Protein AF-A0AAV2IN97-F1 (afdb_monomer_lite)

Secondary structure (DSSP, 8-state):
-HHHHHHHHHHHHHHHHHHHHHHHS-HHHHHHHHHHHHHHHHHHTTSS-HHHHHHHHHTTTT--GGGSPPPSSTTS-HHHHHHHHHHTTSGGGTT-

Foldseek 3Di:
DVVVVVVVVCVVVLVVVLVVVLVVDDPVCNVVVVVVSVQVVCVVVVNDPPLNVCCVVCALVVPDLVPDDDDPDPVQDSSNVSRLRSQCVDPVSVVD

pLDDT: mean 94.41, std 3.65, range [73.88, 97.81]

Structure (mmCIF, N/CA/C/O backbone):
data_AF-A0AAV2IN97-F1
#
_entry.id   AF-A0AAV2IN97-F1
#
loop_
_atom_site.group_PDB
_atom_site.id
_atom_site.type_symbol
_atom_site.label_atom_id
_atom_site.label_alt_id
_atom_site.label_comp_id
_atom_site.label_asym_id
_atom_site.label_entity_id
_atom_site.label_seq_id
_atom_site.pdbx_PDB_ins_code
_atom_site.Cartn_x
_atom_site.Car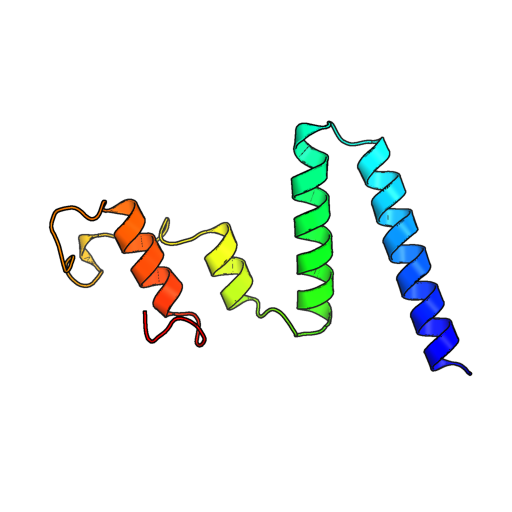tn_y
_atom_site.Cartn_z
_atom_site.occupancy
_atom_site.B_iso_or_equiv
_atom_site.auth_seq_id
_atom_site.auth_comp_id
_atom_site.auth_asym_id
_atom_site.auth_atom_id
_atom_site.pdbx_PDB_model_num
ATOM 1 N N . ASN A 1 1 ? -29.472 -4.193 17.117 1.00 73.88 1 ASN A N 1
ATOM 2 C CA . ASN A 1 1 ? -28.836 -3.388 18.187 1.00 73.88 1 ASN A CA 1
ATOM 3 C C . ASN A 1 1 ? -27.341 -3.698 18.359 1.00 73.88 1 ASN A C 1
ATOM 5 O O . ASN A 1 1 ? -26.541 -2.775 18.320 1.00 73.88 1 ASN A O 1
ATOM 9 N N . ASN A 1 2 ? -26.925 -4.970 18.459 1.00 88.56 2 ASN A N 1
ATOM 10 C CA . ASN A 1 2 ? -25.516 -5.330 18.722 1.00 88.56 2 ASN A CA 1
ATOM 11 C C . ASN A 1 2 ? -24.532 -5.022 17.579 1.00 88.56 2 ASN A C 1
ATOM 13 O O . ASN A 1 2 ? -23.490 -4.435 17.840 1.00 88.56 2 ASN A O 1
ATOM 17 N N . GLN A 1 3 ? -24.864 -5.330 16.320 1.00 94.06 3 GLN A N 1
ATOM 18 C CA . GLN A 1 3 ? -23.979 -5.026 15.179 1.00 94.06 3 GLN A CA 1
ATOM 19 C C . GLN A 1 3 ? -23.677 -3.526 15.047 1.00 94.06 3 GLN A C 1
ATOM 21 O O . GLN A 1 3 ? -22.534 -3.147 14.823 1.00 94.06 3 GLN A O 1
ATOM 26 N N . ARG A 1 4 ? -24.680 -2.664 15.269 1.00 95.81 4 ARG A N 1
ATOM 27 C CA . ARG A 1 4 ? -24.500 -1.205 15.266 1.00 95.81 4 ARG A CA 1
ATOM 28 C C . ARG A 1 4 ? -23.564 -0.741 16.383 1.00 95.81 4 ARG A C 1
ATOM 30 O O . ARG A 1 4 ? -22.714 0.104 16.149 1.00 95.81 4 ARG A O 1
ATOM 37 N N . ARG A 1 5 ? -23.671 -1.326 17.580 1.00 96.81 5 ARG A N 1
ATOM 38 C CA . ARG A 1 5 ? -22.742 -1.038 18.686 1.00 96.81 5 ARG A CA 1
ATOM 39 C C . ARG A 1 5 ? -21.311 -1.448 18.339 1.00 96.81 5 ARG A C 1
ATOM 41 O O . ARG A 1 5 ? -20.399 -0.673 18.586 1.00 96.81 5 ARG A O 1
ATOM 48 N N . ILE A 1 6 ? -21.126 -2.627 17.746 1.00 96.62 6 ILE A N 1
ATOM 49 C CA . ILE A 1 6 ? -19.809 -3.111 17.308 1.00 96.62 6 ILE A CA 1
ATOM 50 C C . ILE A 1 6 ? -19.215 -2.170 16.253 1.00 96.62 6 ILE A C 1
ATOM 52 O O . ILE A 1 6 ? -18.065 -1.769 16.391 1.00 96.62 6 ILE A O 1
ATOM 56 N N . ALA A 1 7 ? -19.998 -1.767 15.247 1.00 95.75 7 ALA A N 1
ATOM 57 C CA . ALA A 1 7 ? -19.551 -0.826 14.221 1.00 95.75 7 ALA A CA 1
ATOM 58 C C . ALA A 1 7 ? -19.113 0.519 14.826 1.00 95.75 7 ALA A C 1
ATOM 60 O O . ALA A 1 7 ? -18.010 0.974 14.543 1.00 95.75 7 ALA A O 1
ATOM 61 N N . ASN A 1 8 ? -19.918 1.086 15.732 1.00 97.56 8 ASN A N 1
ATOM 62 C CA . ASN A 1 8 ? -19.580 2.331 16.425 1.00 97.56 8 ASN A CA 1
ATOM 63 C C . ASN A 1 8 ? -18.283 2.206 17.247 1.00 97.56 8 A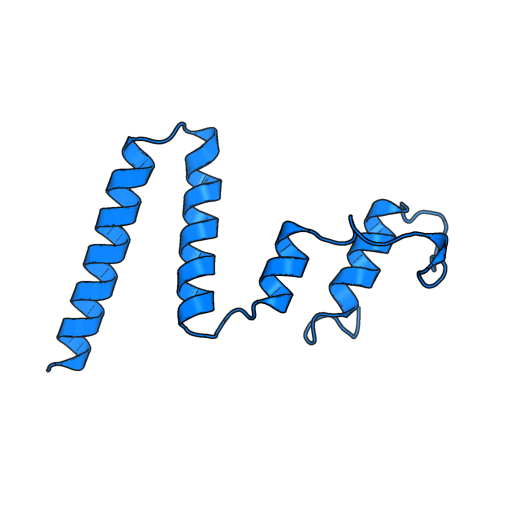SN A C 1
ATOM 65 O O . ASN A 1 8 ? -17.480 3.133 17.275 1.00 97.56 8 ASN A O 1
ATOM 69 N N . ILE 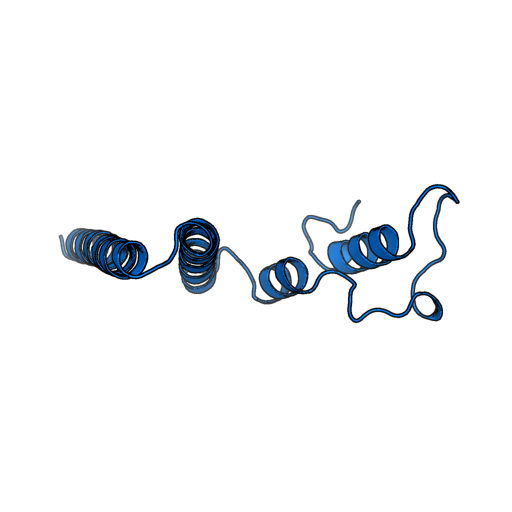A 1 9 ? -18.069 1.069 17.923 1.00 97.50 9 ILE A N 1
ATOM 70 C CA . ILE A 1 9 ? -16.840 0.817 18.695 1.00 97.50 9 ILE A CA 1
ATOM 71 C C . ILE A 1 9 ? -15.628 0.739 17.762 1.00 97.50 9 ILE A C 1
ATOM 73 O O . ILE A 1 9 ? -14.605 1.352 18.051 1.00 97.50 9 ILE A O 1
ATOM 77 N N . ILE A 1 10 ? -15.735 0.011 16.646 1.00 96.19 10 ILE A N 1
ATOM 78 C CA . ILE A 1 10 ? -14.650 -0.106 15.662 1.00 96.19 10 ILE A CA 1
ATOM 79 C C . ILE A 1 10 ? -14.304 1.268 15.085 1.00 96.19 10 ILE A C 1
ATOM 81 O O . ILE A 1 10 ? -13.126 1.610 15.015 1.00 96.19 10 ILE A O 1
ATOM 85 N N . GLU A 1 11 ? -15.305 2.059 14.702 1.00 96.75 11 GLU A N 1
ATOM 86 C CA . GLU A 1 11 ? -15.117 3.409 14.163 1.00 96.75 11 GLU A CA 1
ATOM 87 C C . GLU A 1 11 ? -14.410 4.321 15.172 1.00 96.75 11 GLU A C 1
ATOM 89 O O . GLU A 1 11 ? -13.370 4.902 14.856 1.00 96.75 11 GLU A O 1
ATOM 94 N N . TYR A 1 12 ? -14.917 4.372 16.407 1.00 97.81 12 TYR A N 1
ATOM 95 C CA . TYR A 1 12 ? -14.332 5.183 17.470 1.00 97.81 12 TYR A CA 1
ATOM 96 C C . TYR A 1 12 ? -12.885 4.777 17.775 1.00 97.81 12 TYR A C 1
ATOM 98 O O . TYR A 1 12 ? -11.992 5.619 17.757 1.00 97.81 12 TYR A O 1
ATOM 106 N N . LEU A 1 13 ? -12.625 3.484 17.996 1.00 97.75 13 LEU A N 1
ATOM 107 C CA . LEU A 1 13 ? -11.278 3.002 18.312 1.00 97.75 13 LEU A CA 1
ATOM 108 C C . LEU A 1 13 ? -10.302 3.205 17.149 1.00 97.75 13 LEU A C 1
ATOM 110 O O . LEU A 1 13 ? -9.141 3.536 17.382 1.00 97.75 13 LEU A O 1
ATOM 114 N N . THR A 1 14 ? -10.760 3.049 15.904 1.00 97.69 14 THR A N 1
ATOM 115 C CA . THR A 1 14 ? -9.935 3.327 14.719 1.00 97.69 14 THR A CA 1
ATOM 116 C C . THR A 1 14 ? -9.503 4.790 14.697 1.00 97.69 14 THR A C 1
ATOM 118 O O . THR A 1 14 ? -8.320 5.080 14.505 1.00 97.69 14 THR A O 1
ATOM 121 N N . TYR A 1 15 ? -10.445 5.709 14.931 1.00 97.62 15 TYR A N 1
ATOM 122 C CA . TYR A 1 15 ? -10.159 7.137 14.981 1.00 97.62 15 TYR A CA 1
ATOM 123 C C . TYR A 1 15 ? -9.236 7.505 16.148 1.00 97.62 15 TYR A C 1
ATOM 125 O O . TYR A 1 15 ? -8.260 8.221 15.940 1.00 97.62 15 TYR A O 1
ATOM 133 N N . GLU A 1 16 ? -9.491 6.995 17.354 1.00 97.69 16 GLU A N 1
ATOM 134 C CA . GLU A 1 16 ? -8.668 7.291 18.534 1.00 97.69 16 GLU A CA 1
ATOM 135 C C . GLU A 1 16 ? -7.218 6.827 18.361 1.00 97.69 16 GLU A C 1
ATOM 137 O O . GLU A 1 16 ? -6.286 7.591 18.622 1.00 97.69 16 GLU A O 1
ATOM 142 N N . VAL A 1 17 ? -7.008 5.607 17.851 1.00 96.25 17 VAL A N 1
ATOM 143 C CA . VAL A 1 17 ? -5.665 5.088 17.549 1.00 96.25 17 VAL A CA 1
ATOM 144 C C . VAL A 1 17 ? -4.976 5.958 16.502 1.00 96.25 17 VAL A C 1
ATOM 146 O O . VAL A 1 17 ? -3.815 6.334 16.678 1.00 96.25 17 VAL A O 1
ATOM 149 N N . TRP A 1 18 ? -5.685 6.317 15.429 1.00 97.31 18 TRP A N 1
ATOM 150 C CA . TRP A 1 18 ? -5.141 7.193 14.397 1.00 97.31 18 TRP A CA 1
ATOM 151 C C . TRP A 1 18 ? -4.747 8.563 14.963 1.00 97.31 18 TRP A C 1
ATOM 153 O O . TRP A 1 18 ? -3.618 9.015 14.763 1.00 97.31 18 TRP A O 1
ATOM 163 N N . ALA A 1 19 ? -5.636 9.199 15.726 1.00 96.44 19 ALA A N 1
ATOM 164 C CA . ALA A 1 19 ? -5.416 10.520 16.300 1.00 96.44 19 ALA A CA 1
ATOM 165 C C . ALA A 1 19 ? -4.251 10.520 17.300 1.00 96.44 19 ALA A C 1
ATOM 167 O O . ALA A 1 19 ? -3.449 11.455 17.310 1.00 96.44 19 ALA A O 1
ATOM 168 N N . TYR A 1 20 ? -4.126 9.470 18.116 1.00 96.06 20 TYR A N 1
ATOM 169 C CA . TYR A 1 20 ? -3.005 9.305 19.038 1.00 96.06 20 TYR A CA 1
ATOM 170 C C . TYR A 1 20 ? -1.667 9.189 18.296 1.00 96.06 20 TYR A C 1
ATOM 172 O O . TYR A 1 20 ? -0.739 9.948 18.580 1.00 96.06 20 TYR A O 1
ATOM 180 N N . MET A 1 21 ? -1.589 8.313 17.292 1.00 96.06 21 MET A N 1
ATOM 181 C CA . MET A 1 21 ? -0.365 8.092 16.517 1.00 96.06 21 MET A CA 1
ATOM 182 C C . MET A 1 21 ? 0.061 9.337 15.736 1.00 96.06 21 MET A C 1
ATOM 184 O O . MET A 1 21 ? 1.229 9.727 15.775 1.00 96.06 21 MET A O 1
ATOM 188 N N . ILE A 1 22 ? -0.882 10.019 15.080 1.00 95.19 22 ILE A N 1
ATOM 189 C CA . ILE A 1 22 ? -0.592 11.227 14.302 1.00 95.19 22 ILE A CA 1
ATOM 190 C C . ILE A 1 22 ? 0.013 12.327 15.178 1.00 95.19 22 ILE A C 1
ATOM 192 O O . ILE A 1 22 ? 0.934 12.997 14.725 1.00 95.19 22 ILE A O 1
ATOM 196 N N . ARG A 1 23 ? -0.427 12.496 16.434 1.00 93.94 23 ARG A N 1
ATOM 197 C CA . ARG A 1 23 ? 0.170 13.485 17.356 1.00 93.94 23 ARG A CA 1
ATOM 198 C C . ARG A 1 23 ? 1.648 13.207 17.639 1.00 93.94 23 ARG A C 1
ATOM 200 O O . ARG A 1 23 ? 2.409 14.162 17.747 1.00 93.94 23 ARG A O 1
ATOM 207 N N . SER A 1 24 ? 2.041 11.935 17.725 1.00 93.44 24 SER A N 1
ATOM 208 C CA . SER A 1 24 ? 3.429 11.521 17.986 1.00 93.44 24 SER A CA 1
ATOM 209 C C . SER A 1 24 ? 4.348 11.504 16.757 1.00 93.44 24 SER A C 1
ATOM 211 O O . SER A 1 24 ? 5.563 11.470 16.923 1.00 93.44 24 SER A O 1
ATOM 213 N N . LEU A 1 25 ? 3.801 11.524 15.536 1.00 93.69 25 LEU A N 1
ATOM 214 C CA . LEU A 1 25 ? 4.576 11.396 14.296 1.00 93.69 25 LEU A CA 1
ATOM 215 C C . LEU A 1 25 ? 5.043 12.748 13.736 1.00 93.69 25 LEU A C 1
ATOM 217 O O . LEU A 1 25 ? 4.333 13.761 13.814 1.00 93.69 25 LEU A O 1
ATOM 221 N N . TYR A 1 26 ? 6.203 12.752 13.071 1.00 89.00 26 TYR A N 1
ATOM 222 C CA . TYR A 1 26 ? 6.645 13.886 12.257 1.00 89.00 26 TYR A CA 1
ATOM 223 C C . TYR A 1 26 ? 5.696 14.106 11.075 1.00 89.00 26 TYR A C 1
ATOM 225 O O . TYR A 1 26 ? 5.071 13.170 10.580 1.00 89.00 26 TYR A O 1
ATOM 233 N N . ASN A 1 27 ? 5.594 15.347 10.587 1.00 87.38 27 ASN A N 1
ATOM 234 C CA . ASN A 1 27 ? 4.675 15.691 9.494 1.00 87.38 27 ASN A CA 1
ATOM 235 C C . ASN A 1 27 ? 4.874 14.832 8.234 1.00 87.38 27 ASN A C 1
ATOM 237 O O . ASN A 1 27 ? 3.895 14.513 7.565 1.00 87.38 27 ASN A O 1
ATOM 241 N N . GLN A 1 28 ? 6.114 14.421 7.950 1.00 91.12 28 GLN A N 1
ATOM 242 C CA . GLN A 1 28 ? 6.454 13.580 6.799 1.00 91.12 28 GLN A CA 1
ATOM 243 C C . GLN A 1 28 ? 5.875 12.156 6.902 1.00 91.12 28 GLN A C 1
ATOM 245 O O . GLN A 1 28 ? 5.485 11.583 5.888 1.00 91.12 28 GLN A O 1
ATOM 250 N N . ASP A 1 29 ? 5.724 11.615 8.113 1.00 92.62 29 ASP A N 1
ATOM 251 C CA . ASP A 1 29 ? 5.278 10.231 8.327 1.00 92.62 29 ASP A CA 1
ATOM 252 C C . ASP A 1 29 ? 3.753 10.101 8.455 1.00 92.62 29 ASP A C 1
ATOM 254 O O . ASP A 1 29 ? 3.186 9.020 8.279 1.00 92.62 29 ASP A O 1
ATOM 258 N N . ARG A 1 30 ? 3.058 11.209 8.745 1.00 94.38 30 ARG A N 1
ATOM 259 C CA . ARG A 1 30 ? 1.607 11.233 9.008 1.00 94.38 30 ARG A CA 1
ATOM 260 C C . ARG A 1 30 ? 0.781 10.693 7.846 1.00 94.38 30 ARG A C 1
ATOM 262 O O . ARG A 1 30 ? -0.174 9.938 8.055 1.00 94.38 30 ARG A O 1
ATOM 269 N N . GLN A 1 31 ? 1.141 11.073 6.623 1.00 94.62 31 GLN A N 1
ATOM 270 C CA . GLN A 1 31 ? 0.427 10.635 5.427 1.00 94.62 31 GLN A CA 1
ATOM 271 C C . GLN A 1 31 ? 0.661 9.146 5.158 1.00 94.62 31 GLN A C 1
ATOM 273 O O . GLN A 1 31 ? -0.299 8.413 4.919 1.00 94.62 31 GLN A O 1
ATOM 278 N N . LEU A 1 32 ? 1.912 8.689 5.271 1.00 94.62 32 LEU A N 1
ATOM 279 C CA . LEU A 1 32 ? 2.261 7.281 5.099 1.00 94.62 32 LEU A CA 1
ATOM 280 C C . LEU A 1 32 ? 1.524 6.402 6.115 1.00 94.62 32 LEU A C 1
ATOM 282 O O . LEU A 1 32 ? 0.899 5.415 5.733 1.00 94.62 32 LEU A O 1
ATOM 286 N N . PHE A 1 33 ? 1.533 6.790 7.392 1.00 95.88 33 PHE A N 1
ATOM 287 C CA . PHE A 1 33 ? 0.809 6.074 8.438 1.00 95.88 33 PHE A CA 1
ATOM 288 C C . PHE A 1 33 ? -0.695 5.992 8.145 1.00 95.88 33 PHE A C 1
ATOM 290 O O . PHE A 1 33 ? -1.280 4.916 8.246 1.00 95.88 33 PHE A O 1
ATOM 297 N N . SER A 1 34 ? -1.315 7.103 7.734 1.00 96.56 34 SER A N 1
ATOM 298 C CA . SER A 1 34 ? -2.752 7.143 7.430 1.00 96.56 34 SER A CA 1
ATOM 299 C C . SER A 1 34 ? -3.124 6.201 6.281 1.00 96.56 34 SER A C 1
ATOM 301 O O . SER A 1 34 ? -4.094 5.452 6.388 1.00 96.56 34 SER A O 1
ATOM 303 N N . ILE A 1 35 ? -2.322 6.185 5.210 1.00 96.44 35 ILE A N 1
ATOM 304 C CA . ILE A 1 35 ? -2.516 5.280 4.068 1.00 96.44 35 ILE A CA 1
ATOM 305 C C . ILE A 1 35 ? -2.338 3.821 4.503 1.00 96.44 35 ILE A C 1
ATOM 307 O O . ILE A 1 35 ? -3.170 2.974 4.182 1.00 96.44 35 ILE A O 1
ATOM 311 N N . LEU A 1 36 ? -1.284 3.514 5.263 1.00 96.44 36 LEU A N 1
ATOM 312 C CA . LEU A 1 36 ? -1.022 2.153 5.731 1.00 96.44 36 LEU A CA 1
ATOM 313 C C . LEU A 1 36 ? -2.116 1.642 6.673 1.00 96.44 36 LEU A C 1
ATOM 315 O O . LEU A 1 36 ? -2.503 0.480 6.564 1.00 96.44 36 LEU A O 1
ATOM 319 N N . LEU A 1 37 ? -2.636 2.489 7.565 1.00 97.06 37 LEU A N 1
ATOM 320 C CA . LEU A 1 37 ? -3.748 2.135 8.445 1.00 97.06 37 LEU A CA 1
ATOM 321 C C . LEU A 1 37 ? -5.005 1.798 7.633 1.00 97.06 37 LEU A C 1
ATOM 323 O O . LEU A 1 37 ? -5.608 0.750 7.863 1.00 97.06 37 LEU A O 1
ATOM 327 N N . ALA A 1 38 ? -5.358 2.637 6.655 1.00 97.31 38 ALA A N 1
ATOM 328 C CA . ALA A 1 38 ? -6.493 2.389 5.769 1.00 97.31 38 ALA A CA 1
ATOM 329 C C . ALA A 1 38 ? -6.337 1.061 5.008 1.00 97.31 38 ALA A C 1
ATOM 331 O O . ALA A 1 38 ? -7.220 0.205 5.066 1.00 97.31 38 ALA A O 1
ATOM 332 N N . ILE A 1 39 ? -5.171 0.830 4.394 1.00 97.56 39 ILE A N 1
ATOM 333 C CA . ILE A 1 39 ? -4.876 -0.420 3.682 1.00 97.56 39 ILE A CA 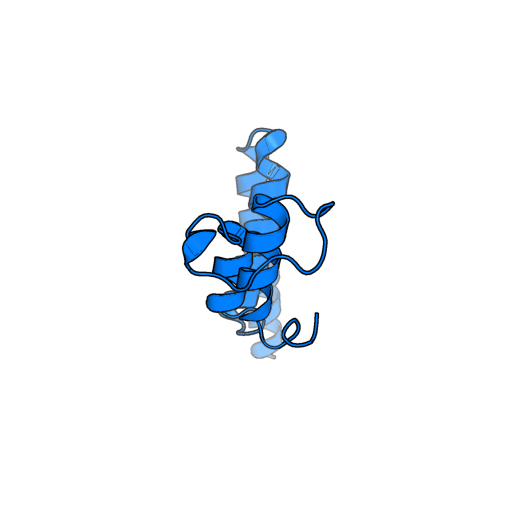1
ATOM 334 C C . ILE A 1 39 ? -4.978 -1.625 4.623 1.00 97.56 39 ILE A C 1
ATOM 336 O O . ILE A 1 39 ? -5.571 -2.636 4.259 1.00 97.56 39 ILE A O 1
ATOM 340 N N . LYS A 1 40 ? -4.439 -1.544 5.846 1.00 96.81 40 LYS A N 1
ATOM 341 C CA . LYS A 1 40 ? -4.509 -2.642 6.826 1.00 96.81 40 LYS A CA 1
ATOM 342 C C . LYS A 1 40 ? -5.947 -2.990 7.207 1.00 96.81 40 LYS A C 1
ATOM 344 O O . LYS A 1 40 ? -6.260 -4.175 7.323 1.00 96.81 40 LYS A O 1
ATOM 349 N N . ILE A 1 41 ? -6.810 -1.989 7.371 1.00 97.44 41 ILE A N 1
ATOM 350 C CA . ILE A 1 41 ? -8.238 -2.191 7.644 1.00 97.44 41 ILE A CA 1
ATOM 351 C C . ILE A 1 41 ? -8.914 -2.888 6.458 1.00 97.44 41 ILE A C 1
ATOM 353 O O . ILE A 1 41 ? -9.636 -3.866 6.652 1.00 97.44 41 ILE A O 1
ATOM 357 N N . ASP A 1 42 ? -8.653 -2.441 5.233 1.00 97.50 42 ASP A N 1
ATOM 358 C CA . ASP A 1 42 ? -9.269 -3.021 4.037 1.00 97.50 42 ASP A CA 1
ATOM 359 C C . ASP A 1 42 ? -8.727 -4.418 3.705 1.00 97.50 42 ASP A C 1
ATOM 361 O O . ASP A 1 42 ? -9.471 -5.273 3.221 1.00 97.50 42 ASP A O 1
ATOM 365 N N . MET A 1 43 ? -7.472 -4.705 4.055 1.00 97.44 43 MET A N 1
ATOM 366 C CA . MET A 1 43 ? -6.929 -6.065 4.042 1.00 97.44 43 MET A CA 1
ATOM 367 C C . MET A 1 43 ? -7.642 -6.965 5.058 1.00 97.44 43 MET A C 1
ATOM 369 O O . MET A 1 43 ? -7.985 -8.097 4.728 1.00 97.44 43 MET A O 1
ATOM 373 N N . ALA A 1 44 ? -7.907 -6.475 6.275 1.00 96.31 44 ALA A N 1
ATOM 374 C CA . ALA A 1 44 ? -8.634 -7.235 7.295 1.00 96.31 44 ALA A CA 1
ATOM 375 C C . ALA A 1 44 ? -10.096 -7.510 6.897 1.00 96.31 44 ALA A C 1
ATOM 377 O O . ALA A 1 44 ? -10.648 -8.548 7.254 1.00 96.31 44 ALA A O 1
ATOM 378 N N . LYS A 1 45 ? -10.709 -6.612 6.115 1.00 96.12 45 LYS A N 1
ATOM 379 C CA . LYS A 1 45 ? -12.037 -6.807 5.507 1.00 96.12 45 LYS A CA 1
ATOM 380 C C . LYS A 1 45 ? -12.022 -7.713 4.268 1.00 96.12 45 LYS A C 1
ATOM 382 O O . LYS A 1 45 ? -13.089 -8.043 3.761 1.00 96.12 45 LYS A O 1
ATOM 387 N N . GLY A 1 46 ? -10.847 -8.085 3.756 1.00 96.19 46 GLY A N 1
ATOM 388 C CA . GLY A 1 46 ? -10.701 -8.874 2.530 1.00 96.19 46 GLY A CA 1
ATOM 389 C C . GLY A 1 46 ? -10.946 -8.097 1.231 1.00 96.19 46 GLY A C 1
ATOM 390 O O . GLY A 1 46 ? -11.043 -8.712 0.174 1.00 96.19 46 GLY A O 1
ATOM 391 N N . ILE A 1 47 ? -11.032 -6.764 1.295 1.00 96.69 47 ILE A N 1
ATOM 392 C CA . ILE A 1 47 ? -11.195 -5.891 0.121 1.00 96.69 47 ILE A CA 1
ATOM 393 C C . ILE A 1 47 ? -9.881 -5.825 -0.666 1.00 96.69 47 ILE A C 1
ATOM 395 O O . ILE A 1 47 ? -9.888 -5.920 -1.890 1.00 96.69 47 ILE A O 1
ATOM 399 N N . ILE A 1 48 ? -8.751 -5.701 0.040 1.00 96.62 48 ILE A N 1
ATOM 400 C CA . ILE A 1 48 ? -7.407 -5.693 -0.550 1.00 96.62 48 ILE A CA 1
ATOM 401 C C . ILE A 1 48 ? -6.739 -7.040 -0.287 1.00 96.62 48 ILE A C 1
ATOM 403 O O . ILE A 1 48 ? -6.570 -7.455 0.862 1.00 96.62 48 ILE A O 1
ATOM 407 N N . ARG A 1 49 ? -6.294 -7.719 -1.345 1.00 95.75 49 ARG A N 1
ATOM 408 C CA . ARG A 1 49 ? -5.558 -8.982 -1.215 1.00 95.75 49 ARG A CA 1
ATOM 409 C C . ARG A 1 49 ? -4.099 -8.724 -0.870 1.00 95.75 49 ARG A C 1
ATOM 411 O O . ARG A 1 49 ? -3.507 -7.720 -1.262 1.00 95.75 49 ARG A O 1
ATOM 418 N N . ASN A 1 50 ? -3.472 -9.696 -0.207 1.00 94.81 50 ASN A N 1
ATOM 419 C CA . ASN A 1 50 ? -2.045 -9.614 0.107 1.00 94.81 50 ASN A CA 1
ATOM 420 C C . ASN A 1 50 ? -1.186 -9.410 -1.154 1.00 94.81 50 ASN A C 1
ATOM 422 O O . ASN A 1 50 ? -0.274 -8.594 -1.124 1.00 94.81 50 ASN A O 1
ATOM 426 N N . LEU A 1 51 ? -1.534 -10.069 -2.267 1.00 94.69 51 LEU A N 1
ATOM 427 C CA . LEU A 1 51 ? -0.870 -9.879 -3.559 1.00 94.69 51 LEU A CA 1
ATOM 428 C C . LEU A 1 51 ? -0.882 -8.409 -4.007 1.00 94.69 51 LEU A C 1
ATOM 430 O O . LEU A 1 51 ? 0.169 -7.873 -4.339 1.00 94.69 51 LEU A O 1
ATOM 434 N N . GLU A 1 52 ? -2.044 -7.751 -3.975 1.00 95.38 52 GLU A N 1
ATOM 435 C CA . GLU A 1 52 ? -2.196 -6.346 -4.382 1.00 95.38 52 GLU A CA 1
ATOM 436 C C . GLU A 1 52 ? -1.350 -5.424 -3.502 1.00 95.38 52 GLU A C 1
ATOM 438 O O . GLU A 1 52 ? -0.630 -4.568 -4.010 1.00 95.38 52 GLU A O 1
ATOM 443 N N . PHE A 1 53 ? -1.353 -5.660 -2.187 1.00 95.94 53 PHE A N 1
ATOM 444 C CA . PHE A 1 53 ? -0.509 -4.914 -1.258 1.00 95.94 53 PHE A CA 1
ATOM 445 C C . PHE A 1 53 ? 0.992 -5.131 -1.514 1.00 95.94 53 PHE A C 1
ATOM 447 O O . PHE A 1 53 ? 1.763 -4.173 -1.510 1.00 95.94 53 PHE A O 1
ATOM 454 N N . GLN A 1 54 ? 1.424 -6.371 -1.763 1.00 95.12 54 GLN A N 1
ATOM 455 C CA . GLN A 1 54 ? 2.828 -6.670 -2.058 1.00 95.12 54 GLN A CA 1
ATOM 456 C C . GLN A 1 54 ? 3.287 -6.019 -3.366 1.00 95.12 54 GLN A C 1
ATOM 458 O O . GLN A 1 54 ? 4.390 -5.476 -3.412 1.00 95.12 54 GLN A O 1
ATOM 463 N N . VAL A 1 55 ? 2.450 -6.039 -4.407 1.00 95.38 55 VAL A N 1
ATOM 464 C CA . VAL A 1 55 ? 2.732 -5.355 -5.677 1.00 95.38 55 VAL A CA 1
ATOM 465 C C . VAL A 1 55 ? 2.811 -3.843 -5.468 1.00 95.38 55 VAL A C 1
ATOM 467 O O . VAL A 1 55 ? 3.740 -3.225 -5.972 1.00 95.38 55 VAL A O 1
ATOM 470 N N . PHE A 1 56 ? 1.915 -3.253 -4.672 1.00 94.81 56 PHE A N 1
ATOM 471 C CA . PHE A 1 56 ? 1.926 -1.817 -4.383 1.00 94.81 56 PHE A CA 1
ATOM 472 C C . PHE A 1 56 ? 3.214 -1.349 -3.688 1.00 94.81 56 PHE A C 1
ATOM 474 O O . PHE A 1 56 ? 3.781 -0.332 -4.077 1.00 94.81 56 PHE A O 1
ATOM 481 N N . ILE A 1 57 ? 3.701 -2.085 -2.681 1.00 94.44 57 ILE A N 1
ATOM 482 C CA . ILE A 1 57 ? 4.874 -1.653 -1.896 1.00 94.44 57 ILE A CA 1
ATOM 483 C C . ILE A 1 57 ? 6.219 -2.042 -2.525 1.00 94.44 57 ILE A C 1
ATOM 485 O O . ILE A 1 57 ? 7.219 -1.385 -2.252 1.00 94.44 57 ILE A O 1
ATOM 489 N N . LYS A 1 58 ? 6.274 -3.123 -3.319 1.00 93.38 58 LYS A N 1
ATOM 490 C CA . LYS A 1 58 ? 7.528 -3.624 -3.920 1.00 93.38 58 LYS A CA 1
ATOM 491 C C . LYS A 1 58 ? 7.671 -3.262 -5.394 1.00 93.38 58 LYS A C 1
ATOM 493 O O . LYS A 1 58 ? 8.796 -3.135 -5.874 1.00 93.38 58 LYS A O 1
ATOM 498 N N . GLY A 1 59 ? 6.559 -3.151 -6.120 1.00 93.56 59 GLY A N 1
ATOM 499 C CA . GLY A 1 59 ? 6.563 -3.057 -7.576 1.00 93.56 59 GLY A CA 1
ATOM 500 C C . GLY A 1 59 ? 7.391 -4.171 -8.224 1.00 93.56 59 GLY A C 1
ATOM 501 O O . GLY A 1 59 ? 7.518 -5.278 -7.693 1.00 93.56 59 GLY A O 1
ATOM 502 N N . GLY A 1 60 ? 7.999 -3.854 -9.362 1.00 93.31 60 GLY A N 1
ATOM 503 C CA . GLY A 1 60 ? 8.902 -4.730 -10.104 1.00 93.31 60 GLY A CA 1
ATOM 504 C C . GLY A 1 60 ? 10.336 -4.775 -9.578 1.00 93.31 60 GLY A C 1
ATOM 505 O O . GLY A 1 60 ? 11.184 -5.343 -10.252 1.00 93.31 60 GLY A O 1
ATOM 506 N N . ALA A 1 61 ? 10.636 -4.216 -8.400 1.00 92.50 61 ALA A N 1
ATOM 507 C CA . ALA A 1 61 ? 12.012 -4.091 -7.903 1.00 92.50 61 ALA A CA 1
ATOM 508 C C . ALA A 1 61 ? 12.738 -5.436 -7.688 1.00 92.50 61 ALA A C 1
ATOM 510 O O . ALA A 1 61 ? 13.962 -5.471 -7.635 1.00 92.50 61 ALA A O 1
ATOM 511 N N . ALA A 1 62 ? 11.991 -6.536 -7.545 1.00 90.12 62 ALA A N 1
ATOM 512 C CA . ALA A 1 62 ? 12.535 -7.888 -7.403 1.00 90.12 62 ALA A CA 1
ATOM 513 C C . ALA A 1 62 ? 12.642 -8.658 -8.735 1.00 90.12 62 ALA A C 1
ATOM 515 O O . ALA A 1 62 ? 13.036 -9.822 -8.727 1.00 90.12 62 ALA A O 1
ATOM 516 N N . LEU A 1 63 ? 12.230 -8.056 -9.855 1.00 92.75 63 LEU A N 1
ATOM 517 C CA . LEU A 1 63 ? 12.283 -8.678 -11.175 1.00 92.75 63 LEU A CA 1
ATOM 518 C C . LEU A 1 63 ? 13.603 -8.345 -11.878 1.00 92.75 63 LEU A C 1
ATOM 520 O O . LEU A 1 63 ? 14.139 -7.249 -11.732 1.00 92.75 63 LEU A O 1
ATOM 524 N N . ASP A 1 64 ? 14.090 -9.293 -12.674 1.00 91.69 64 ASP A N 1
ATOM 525 C CA . ASP A 1 64 ? 15.244 -9.111 -13.555 1.00 91.69 64 ASP A CA 1
ATOM 526 C C . ASP A 1 64 ? 14.762 -8.801 -14.978 1.00 91.69 64 ASP A C 1
ATOM 528 O O . ASP A 1 64 ? 13.893 -9.492 -15.514 1.00 91.69 64 ASP A O 1
ATOM 532 N N . MET A 1 65 ? 15.358 -7.786 -15.607 1.00 91.19 65 MET A N 1
ATOM 533 C CA . MET A 1 65 ? 15.068 -7.379 -16.982 1.00 91.19 65 MET A CA 1
ATOM 534 C C . MET A 1 65 ? 15.300 -8.503 -18.002 1.00 91.19 65 MET A C 1
ATOM 536 O O . MET A 1 65 ? 14.617 -8.558 -19.021 1.00 91.19 65 MET A O 1
ATOM 540 N N . ASN A 1 66 ? 16.221 -9.426 -17.718 1.00 91.38 66 ASN A N 1
ATOM 541 C CA . ASN A 1 66 ? 16.505 -10.568 -18.591 1.00 91.38 66 ASN A CA 1
ATOM 542 C C . ASN A 1 66 ? 15.476 -11.704 -18.457 1.00 91.38 66 ASN A C 1
ATOM 544 O O . ASN A 1 66 ? 15.442 -12.601 -19.296 1.00 91.38 66 ASN A O 1
ATOM 548 N N . ALA A 1 67 ? 14.653 -11.678 -17.405 1.00 92.94 67 ALA A N 1
ATOM 549 C CA . ALA A 1 67 ? 13.661 -12.707 -17.097 1.00 92.94 67 ALA A CA 1
ATOM 550 C C . ALA A 1 67 ? 12.218 -12.283 -17.431 1.00 92.94 67 ALA A C 1
ATOM 552 O O . ALA A 1 67 ? 11.284 -13.050 -17.196 1.00 92.94 67 ALA A O 1
ATOM 553 N N . VAL A 1 68 ? 12.019 -11.072 -17.963 1.00 93.88 68 VAL A N 1
ATOM 554 C CA . VAL A 1 68 ? 10.704 -10.532 -18.340 1.00 93.88 68 VAL A CA 1
ATOM 555 C C . VAL A 1 68 ? 10.561 -10.408 -19.863 1.00 93.88 68 VAL A C 1
ATOM 557 O O . VAL A 1 68 ? 11.567 -10.397 -20.576 1.00 93.88 68 VAL A O 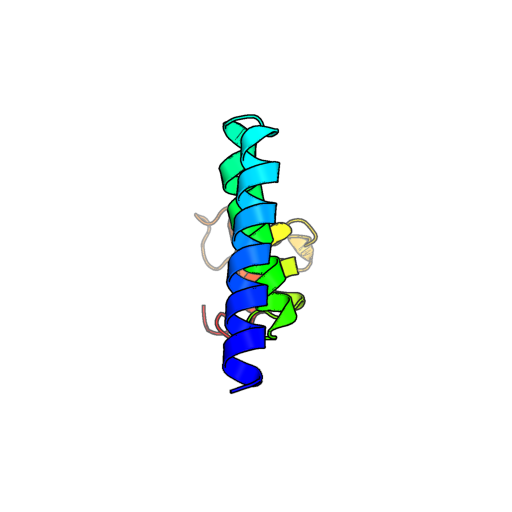1
ATOM 560 N N . PRO A 1 69 ? 9.329 -10.292 -20.398 1.00 93.50 69 PRO A N 1
ATOM 561 C CA . PRO A 1 69 ? 9.125 -10.027 -21.820 1.00 93.50 69 PRO A CA 1
ATOM 562 C C . PRO A 1 69 ? 9.858 -8.755 -22.279 1.00 93.50 69 PRO A C 1
ATOM 564 O O . PRO A 1 69 ? 10.054 -7.842 -21.476 1.00 93.50 69 PRO A O 1
ATOM 567 N N . PRO A 1 70 ? 10.256 -8.646 -23.558 1.00 94.12 70 PRO A N 1
ATOM 568 C CA . PRO A 1 70 ? 10.937 -7.457 -24.056 1.00 94.12 70 PRO A CA 1
ATOM 569 C C . PRO A 1 70 ? 10.012 -6.235 -24.058 1.00 94.12 70 PRO A C 1
ATOM 571 O O . PRO A 1 70 ? 8.797 -6.348 -24.224 1.00 94.12 70 PRO A O 1
ATOM 574 N N . LYS A 1 71 ? 10.604 -5.043 -23.927 1.00 95.00 71 LYS A N 1
ATOM 575 C CA . LYS A 1 71 ? 9.856 -3.780 -23.959 1.00 95.00 71 LYS A CA 1
ATOM 576 C C . LYS A 1 71 ? 9.159 -3.590 -25.309 1.00 95.00 71 LYS A C 1
ATOM 578 O O . LYS A 1 71 ? 9.817 -3.733 -26.341 1.00 95.00 71 LYS A O 1
ATOM 583 N N . PRO A 1 72 ? 7.891 -3.145 -25.327 1.00 93.44 72 PRO A N 1
ATOM 584 C CA . PRO A 1 72 ? 7.176 -2.874 -26.571 1.00 93.44 72 PRO A CA 1
ATOM 585 C C . PRO A 1 72 ? 7.700 -1.620 -27.283 1.00 93.44 72 PRO A C 1
ATOM 587 O O . PRO A 1 72 ? 7.542 -1.481 -28.492 1.00 93.44 72 PRO A O 1
ATOM 590 N N . ALA A 1 73 ? 8.344 -0.700 -26.555 1.00 94.56 73 ALA A N 1
ATOM 591 C CA . ALA A 1 73 ? 8.916 0.511 -27.123 1.00 94.56 73 ALA A CA 1
ATOM 592 C C . ALA A 1 73 ? 10.183 0.959 -26.383 1.00 94.56 73 ALA A C 1
ATOM 594 O O . ALA A 1 73 ? 10.317 0.798 -25.170 1.00 94.56 73 ALA A O 1
ATOM 595 N N . ARG A 1 74 ? 11.112 1.576 -27.124 1.00 94.12 74 ARG A N 1
ATOM 596 C CA . ARG A 1 74 ? 12.422 2.007 -26.602 1.00 94.12 74 ARG A CA 1
ATOM 597 C C . ARG A 1 74 ? 12.350 3.166 -25.604 1.00 94.12 74 ARG A C 1
ATOM 599 O O . ARG A 1 74 ? 13.274 3.323 -24.818 1.00 94.12 74 ARG A O 1
ATOM 606 N N . TRP A 1 75 ? 11.280 3.960 -25.631 1.00 96.69 75 TRP A N 1
ATOM 607 C CA . TRP A 1 75 ? 11.098 5.099 -24.724 1.00 96.69 75 TRP A CA 1
ATOM 608 C C . TRP A 1 75 ? 10.725 4.680 -23.293 1.00 96.69 75 TRP A C 1
ATOM 610 O O . TRP A 1 75 ? 10.799 5.496 -22.378 1.00 96.69 75 TRP A O 1
ATOM 620 N N . ILE A 1 76 ? 10.340 3.417 -23.079 1.00 95.69 76 ILE A N 1
ATOM 621 C CA . ILE A 1 76 ? 9.979 2.899 -21.758 1.00 95.69 76 ILE A CA 1
ATOM 622 C C . ILE A 1 76 ? 11.262 2.593 -20.974 1.00 95.69 76 ILE A C 1
ATOM 624 O O . ILE A 1 76 ? 12.135 1.851 -21.442 1.00 95.69 76 ILE A O 1
ATOM 628 N N . SER A 1 77 ? 11.372 3.158 -19.769 1.00 95.56 77 SER A N 1
ATOM 629 C CA . SER A 1 77 ? 12.484 2.863 -18.861 1.00 95.56 77 SER A CA 1
ATOM 630 C C . SER A 1 77 ? 12.399 1.428 -18.336 1.00 95.56 77 SER A C 1
ATOM 632 O O . SER A 1 77 ? 11.305 0.877 -18.203 1.00 95.56 77 SER A O 1
ATOM 634 N N . ASP A 1 78 ? 13.539 0.826 -18.001 1.00 95.00 78 ASP A N 1
ATOM 635 C CA . ASP A 1 78 ? 13.568 -0.548 -17.488 1.00 95.00 78 ASP A CA 1
ATOM 636 C C . ASP A 1 78 ? 12.759 -0.669 -16.191 1.00 95.00 78 ASP A C 1
ATOM 638 O O . ASP A 1 78 ? 11.912 -1.549 -16.078 1.00 95.00 78 ASP A O 1
ATOM 642 N N . MET A 1 79 ? 12.902 0.285 -15.263 1.00 95.00 79 MET A N 1
ATOM 643 C CA . MET A 1 79 ? 12.132 0.289 -14.014 1.00 95.00 79 MET A CA 1
ATOM 644 C C . MET A 1 79 ? 10.620 0.389 -14.259 1.00 95.00 79 MET A C 1
ATOM 646 O O . MET A 1 79 ? 9.836 -0.319 -13.627 1.00 95.00 79 MET A O 1
ATOM 650 N N . THR A 1 80 ? 10.188 1.245 -15.192 1.00 95.56 80 THR A N 1
ATOM 651 C CA . THR A 1 80 ? 8.770 1.338 -15.573 1.00 95.56 80 THR A CA 1
ATOM 652 C C . THR A 1 80 ? 8.278 0.011 -16.132 1.00 95.56 80 THR A C 1
ATOM 654 O O . THR A 1 80 ? 7.202 -0.443 -15.755 1.00 95.56 80 THR A O 1
ATOM 657 N N . TRP A 1 8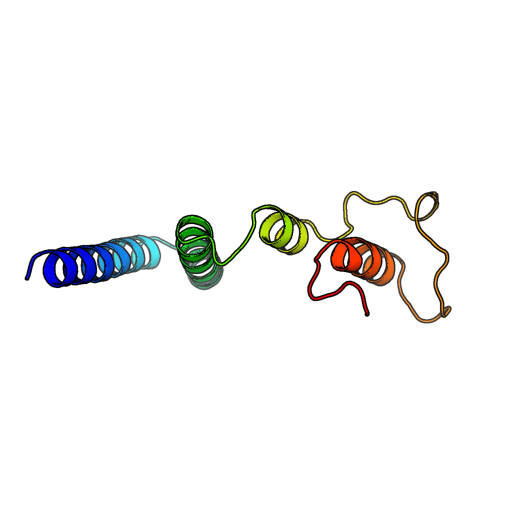1 ? 9.066 -0.627 -16.995 1.00 96.12 81 TRP A N 1
ATOM 658 C CA . TRP A 1 81 ? 8.690 -1.901 -17.586 1.00 96.12 81 TRP A CA 1
ATOM 659 C C . TRP A 1 81 ? 8.586 -3.020 -16.549 1.00 96.12 81 TRP A C 1
ATOM 661 O O . TRP A 1 81 ? 7.567 -3.701 -16.503 1.00 96.12 81 TRP A O 1
ATOM 671 N N . LEU A 1 82 ? 9.568 -3.155 -15.653 1.00 96.62 82 LEU A N 1
ATOM 672 C CA . LEU A 1 82 ? 9.511 -4.123 -14.554 1.00 96.62 82 LEU A CA 1
ATOM 673 C C . LEU A 1 82 ? 8.280 -3.897 -13.666 1.00 96.62 82 LEU A C 1
ATOM 675 O O . LEU A 1 82 ? 7.609 -4.854 -13.278 1.00 96.62 82 LEU A O 1
ATOM 679 N N . ASN A 1 83 ? 7.941 -2.638 -13.373 1.00 96.38 83 ASN A N 1
ATOM 680 C CA . ASN A 1 83 ? 6.732 -2.304 -12.622 1.00 96.38 83 ASN A CA 1
ATOM 681 C C . ASN A 1 83 ? 5.454 -2.710 -13.364 1.00 96.38 83 ASN A C 1
ATOM 683 O O . ASN A 1 83 ? 4.560 -3.262 -12.731 1.00 96.38 83 ASN A O 1
ATOM 687 N N . LEU A 1 84 ? 5.368 -2.475 -14.676 1.00 95.44 84 LEU A N 1
ATOM 688 C CA . LEU A 1 84 ? 4.217 -2.872 -15.497 1.00 95.44 84 LEU A CA 1
ATOM 689 C C . LEU A 1 84 ? 4.069 -4.393 -15.565 1.00 95.44 84 LEU A C 1
ATOM 691 O O . LEU A 1 84 ? 2.978 -4.914 -15.342 1.00 95.44 84 LEU A O 1
ATOM 695 N N . VAL A 1 85 ? 5.175 -5.108 -15.780 1.00 95.19 85 VAL A N 1
ATOM 696 C CA . VAL A 1 85 ? 5.187 -6.574 -15.761 1.00 95.19 85 VAL A CA 1
ATOM 697 C C . VAL A 1 85 ? 4.696 -7.080 -14.409 1.00 95.19 85 VAL A C 1
ATOM 699 O O . VAL A 1 85 ? 3.797 -7.916 -14.370 1.00 95.19 85 VAL A O 1
ATOM 702 N N . LYS A 1 86 ? 5.188 -6.531 -13.290 1.00 95.56 86 LYS A N 1
ATOM 703 C CA . LYS A 1 86 ? 4.695 -6.939 -11.969 1.00 95.56 86 LYS A CA 1
ATOM 704 C C . LYS A 1 86 ? 3.227 -6.577 -11.743 1.00 95.56 86 LYS A C 1
ATOM 706 O O . LYS A 1 86 ? 2.499 -7.342 -11.114 1.00 95.56 86 LYS A O 1
ATOM 711 N N . LEU A 1 87 ? 2.791 -5.420 -12.233 1.00 95.88 87 LEU A N 1
ATOM 712 C CA . LEU A 1 87 ? 1.411 -4.964 -12.108 1.00 95.88 87 LEU A CA 1
ATOM 713 C C . LEU A 1 87 ? 0.442 -5.914 -12.821 1.00 95.88 87 LEU A C 1
ATOM 715 O O . LEU A 1 87 ? -0.641 -6.159 -12.296 1.00 95.88 87 LEU A O 1
ATOM 719 N N . SER A 1 88 ? 0.856 -6.512 -13.944 1.00 94.50 88 SER A N 1
ATOM 720 C CA . SER A 1 88 ? 0.042 -7.469 -14.705 1.00 94.50 88 SER A CA 1
ATOM 721 C C . SER A 1 88 ? -0.332 -8.745 -13.922 1.00 94.50 88 SER A C 1
ATOM 723 O O . SER A 1 88 ? -1.337 -9.383 -14.238 1.00 94.50 88 SER A O 1
ATOM 725 N N . ASP A 1 89 ? 0.386 -9.085 -12.838 1.00 92.75 89 ASP A N 1
ATOM 726 C CA . ASP A 1 89 ? 0.022 -10.194 -11.937 1.00 92.75 89 ASP A CA 1
ATOM 727 C C . ASP A 1 89 ? -1.318 -9.943 -11.218 1.00 92.75 89 ASP A C 1
ATOM 729 O O . ASP A 1 89 ? -2.016 -10.882 -10.811 1.00 92.75 89 ASP A O 1
ATOM 733 N N . VAL A 1 90 ? -1.689 -8.672 -11.039 1.00 95.00 90 VAL A N 1
ATOM 734 C CA . VAL A 1 90 ? -2.927 -8.269 -10.373 1.00 95.00 90 VAL A CA 1
ATOM 735 C C . VAL A 1 90 ? -4.098 -8.437 -11.347 1.00 95.00 90 VAL A C 1
ATOM 737 O O . VAL A 1 90 ? -4.099 -7.823 -12.411 1.00 95.00 90 VAL A O 1
ATOM 740 N N . PRO A 1 91 ? -5.153 -9.199 -10.994 1.00 91.88 91 PRO A N 1
ATOM 741 C CA . PRO A 1 91 ? -6.252 -9.511 -11.913 1.00 91.88 91 PRO A CA 1
ATOM 742 C C . PRO A 1 91 ? -6.909 -8.307 -12.596 1.00 91.88 91 PRO A C 1
ATOM 744 O O . PRO A 1 91 ? -7.236 -8.394 -13.774 1.00 91.88 91 PRO A O 1
ATOM 747 N N . HIS A 1 92 ? -7.057 -7.188 -11.883 1.00 91.44 92 HIS A N 1
ATOM 748 C CA . HIS A 1 92 ? -7.643 -5.954 -12.416 1.00 91.44 92 HIS A CA 1
ATOM 749 C C . HIS A 1 92 ? -6.762 -5.254 -13.466 1.00 91.44 92 HIS A C 1
ATOM 751 O O . HIS A 1 92 ? -7.250 -4.400 -14.196 1.00 91.44 92 HIS A O 1
ATOM 757 N N . PHE A 1 93 ? -5.482 -5.618 -13.547 1.00 94.06 93 PHE A N 1
ATOM 758 C CA . PHE A 1 93 ? -4.470 -4.992 -14.395 1.00 94.06 93 PHE A CA 1
ATOM 759 C C . PHE A 1 93 ? -3.883 -5.944 -15.445 1.00 94.06 93 PHE A C 1
ATOM 761 O O . PHE A 1 93 ? -2.944 -5.584 -16.144 1.00 94.06 93 PHE A O 1
ATOM 768 N N . ARG A 1 94 ? -4.451 -7.146 -15.603 1.00 90.56 94 ARG A N 1
ATOM 769 C CA . ARG A 1 94 ? -3.985 -8.144 -16.584 1.00 90.56 94 ARG A CA 1
ATOM 770 C C . ARG A 1 94 ? -4.093 -7.703 -18.043 1.00 90.56 94 ARG A C 1
ATOM 772 O O . ARG A 1 94 ? -3.460 -8.316 -18.893 1.00 90.56 94 ARG A O 1
ATOM 779 N N . SER A 1 95 ? -4.943 -6.724 -18.339 1.00 85.69 95 SER A N 1
ATOM 780 C CA . SER A 1 95 ? -5.190 -6.231 -19.699 1.00 85.69 95 SER A CA 1
ATOM 781 C C . SER A 1 95 ? -4.499 -4.901 -20.005 1.00 85.69 95 SER A C 1
ATOM 783 O O . SER A 1 95 ? -4.845 -4.277 -21.007 1.00 85.69 95 SER A O 1
ATOM 785 N N . ILE A 1 96 ? -3.624 -4.427 -19.114 1.00 76.81 96 ILE A N 1
ATOM 786 C CA . ILE A 1 96 ? -2.730 -3.296 -19.397 1.00 76.81 96 ILE A CA 1
ATOM 787 C C . ILE A 1 96 ? -1.575 -3.810 -20.254 1.00 76.81 96 ILE A C 1
ATOM 789 O O . ILE A 1 96 ? -1.211 -3.101 -21.217 1.00 76.81 96 ILE A O 1
#

Radius of gyration: 18.83 Å; chains: 1; bounding box: 45×28×46 Å

Organism: Lymnaea stagnalis (NCBI:txid6523)

Sequence (96 aa):
NNQRRIANIIEYLTYEVWAYMIRSLYNQDRQLFSILLAIKIDMAKGIIRNLEFQVFIKGGAALDMNAVPPKPARWISDMTWLNLVKLSDVPHFRSI

InterPro domains:
  IPR026983 Dynein heavy chain [PTHR46961] (3-95)